Protein AF-A0A7X5N2K5-F1 (afdb_monomer)

Mean predicted aligned error: 11.87 Å

Sequence (121 aa):
MADFGEPATHAWSFGPLISWTLPSGGARARVRATEAGADAALAQFDNTVLQALREVQTALSRYAQDLDRLHLLEQAQQQADLASAQNRRLYQGGRTPYLSSLDAERTLASADMTLANAQAQ

pLDDT: mean 86.59, std 16.61, range [41.53, 98.44]

Organism: Xanthomonas perforans (NCBI:txid442694)

Solvent-accessible surface area (backbone atoms only — not comparable to full-atom values): 6870 Å² total; per-residue (Å²): 138,78,92,83,82,81,79,84,74,74,69,56,74,64,73,99,86,48,77,55,75,66,88,56,84,55,61,64,53,50,51,52,51,52,50,54,50,50,54,51,52,50,53,51,50,52,49,53,54,53,47,52,53,49,52,51,52,52,52,52,54,49,51,53,51,52,52,55,49,47,53,53,36,52,53,51,29,53,52,28,46,54,48,22,57,48,32,44,51,33,31,77,69,69,74,43,60,66,66,60,27,53,51,29,45,51,51,24,54,51,31,50,53,53,37,52,59,59,74,73,107

Structure (mmCIF, N/CA/C/O backbone):
data_AF-A0A7X5N2K5-F1
#
_entry.id   AF-A0A7X5N2K5-F1
#
loop_
_atom_site.group_PDB
_atom_site.id
_atom_site.type_symbol
_atom_site.label_atom_id
_atom_site.label_alt_id
_atom_site.label_comp_id
_atom_site.label_asym_id
_atom_site.label_entity_id
_atom_site.label_seq_id
_atom_site.pdbx_PDB_ins_code
_atom_site.Cartn_x
_atom_site.Cartn_y
_atom_site.Cartn_z
_atom_site.occupancy
_atom_site.B_iso_or_equiv
_atom_site.auth_seq_id
_atom_site.auth_comp_id
_atom_site.auth_asym_id
_atom_site.auth_atom_id
_atom_site.pdbx_PDB_model_num
ATOM 1 N N . MET A 1 1 ? 57.540 9.119 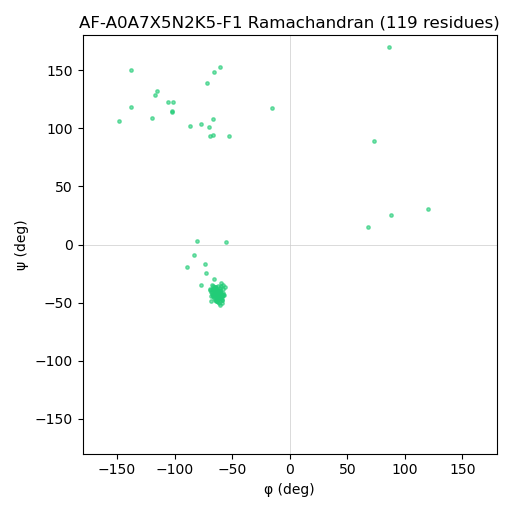-35.321 1.00 42.19 1 MET A N 1
ATOM 2 C CA . MET A 1 1 ? 56.474 8.095 -35.349 1.00 42.19 1 MET A CA 1
ATOM 3 C C . MET A 1 1 ? 55.415 8.628 -36.301 1.00 42.19 1 MET A C 1
ATOM 5 O O . MET A 1 1 ? 54.727 9.564 -35.938 1.00 42.19 1 MET A O 1
ATOM 9 N N . ALA A 1 2 ? 55.616 8.431 -37.602 1.00 41.53 2 ALA A N 1
ATOM 10 C CA . ALA A 1 2 ? 55.145 7.273 -38.369 1.00 41.53 2 ALA A CA 1
ATOM 11 C C . ALA A 1 2 ? 53.627 7.354 -38.591 1.00 41.53 2 ALA A C 1
ATOM 13 O O . ALA A 1 2 ? 52.840 6.918 -37.759 1.00 41.53 2 ALA A O 1
ATOM 14 N N . ASP A 1 3 ? 53.307 8.019 -39.702 1.00 51.50 3 ASP A N 1
ATOM 15 C CA . ASP A 1 3 ? 52.169 7.801 -40.592 1.00 51.50 3 ASP A CA 1
ATOM 16 C C . ASP A 1 3 ? 51.462 6.454 -40.383 1.00 51.50 3 ASP A C 1
ATOM 18 O O . ASP A 1 3 ? 52.068 5.401 -40.573 1.00 51.50 3 ASP A O 1
ATOM 22 N N . PHE A 1 4 ? 50.186 6.500 -39.998 1.00 48.44 4 PHE A N 1
ATOM 23 C CA . PHE A 1 4 ? 49.277 5.366 -40.099 1.00 48.44 4 PHE A CA 1
ATOM 24 C C . PHE A 1 4 ? 47.854 5.862 -40.350 1.00 48.44 4 PHE A C 1
ATOM 26 O O . PHE A 1 4 ? 47.156 6.292 -39.433 1.00 48.44 4 PHE A O 1
ATOM 33 N N . GLY A 1 5 ? 47.401 5.684 -41.591 1.00 52.19 5 GLY A N 1
ATOM 34 C CA . GLY A 1 5 ? 46.024 5.256 -41.813 1.00 52.19 5 GLY A CA 1
ATOM 35 C C . GLY A 1 5 ? 45.118 6.175 -42.616 1.00 52.19 5 GLY A C 1
ATOM 36 O O . GLY A 1 5 ? 43.912 6.114 -42.397 1.00 52.19 5 GLY A O 1
ATOM 37 N N . GLU A 1 6 ? 45.624 6.960 -43.568 1.00 55.25 6 GLU A N 1
ATOM 38 C CA . GLU A 1 6 ? 44.761 7.476 -44.638 1.00 55.25 6 GLU A CA 1
ATOM 39 C C . GLU A 1 6 ? 44.686 6.452 -45.783 1.00 55.25 6 GLU A C 1
ATOM 41 O O . GLU A 1 6 ? 45.618 6.338 -46.583 1.00 55.25 6 GLU A O 1
ATOM 46 N N . PRO A 1 7 ? 43.601 5.662 -45.908 1.00 50.91 7 PRO A N 1
ATOM 47 C CA . PRO A 1 7 ? 43.379 4.900 -47.122 1.00 50.91 7 PRO A CA 1
ATOM 48 C C . PRO A 1 7 ? 43.113 5.889 -48.260 1.00 50.91 7 PRO A C 1
ATOM 50 O O . PRO A 1 7 ? 42.048 6.508 -48.323 1.00 50.91 7 PRO A O 1
ATOM 53 N N . ALA A 1 8 ? 44.092 6.024 -49.159 1.00 51.28 8 ALA A N 1
ATOM 54 C CA . ALA A 1 8 ? 44.017 6.817 -50.380 1.00 51.28 8 ALA A CA 1
ATOM 55 C C . ALA A 1 8 ? 42.774 6.428 -51.201 1.00 51.28 8 ALA A C 1
ATOM 57 O O . ALA A 1 8 ? 42.766 5.477 -51.990 1.00 51.28 8 ALA A O 1
ATOM 58 N N . THR A 1 9 ? 41.685 7.164 -50.985 1.00 59.25 9 THR A N 1
ATOM 59 C CA . THR A 1 9 ? 40.425 6.994 -51.701 1.00 59.25 9 THR A CA 1
ATOM 60 C C . THR A 1 9 ? 40.603 7.635 -53.070 1.00 59.25 9 THR A C 1
ATOM 62 O O . THR A 1 9 ? 40.635 8.855 -53.193 1.00 59.25 9 THR A O 1
ATOM 65 N N . HIS A 1 10 ? 40.791 6.806 -54.098 1.00 56.84 10 HIS A N 1
ATOM 66 C CA . HIS A 1 10 ? 41.021 7.252 -55.471 1.00 56.84 10 HIS A CA 1
ATOM 67 C C . HIS A 1 10 ? 39.741 7.889 -56.038 1.00 56.84 10 HIS A C 1
ATOM 69 O O . HIS A 1 10 ? 38.867 7.194 -56.559 1.00 56.84 10 HIS A O 1
ATOM 75 N N . ALA A 1 11 ? 39.625 9.211 -55.920 1.00 60.75 11 ALA A N 1
ATOM 76 C CA . ALA A 1 11 ? 38.580 10.011 -56.548 1.00 60.75 11 ALA A CA 1
ATOM 77 C C . ALA A 1 11 ? 39.158 10.705 -57.787 1.00 60.75 11 ALA A C 1
ATOM 79 O O . ALA A 1 11 ? 40.150 11.424 -57.698 1.00 60.75 11 ALA A O 1
ATOM 80 N N . TRP A 1 12 ? 38.550 10.467 -58.946 1.00 54.03 12 TRP A N 1
ATOM 81 C CA . TRP A 1 12 ? 38.941 11.054 -60.223 1.00 54.03 12 TRP A CA 1
ATOM 82 C C . TRP A 1 12 ? 37.776 11.909 -60.727 1.00 54.03 12 TRP A C 1
ATOM 84 O O . TRP A 1 12 ? 36.621 11.477 -60.729 1.00 54.03 12 TRP A O 1
ATOM 94 N N . SER A 1 13 ? 38.074 13.160 -61.079 1.00 56.94 13 SER A N 1
ATOM 95 C CA . SER A 1 13 ? 37.113 14.148 -61.571 1.00 56.94 13 SER A CA 1
ATOM 96 C C . SER A 1 13 ? 37.451 14.518 -63.015 1.00 56.94 13 SER A C 1
ATOM 98 O O . SER A 1 13 ? 38.603 14.794 -63.343 1.00 56.94 13 SER A O 1
ATOM 100 N N . PHE A 1 14 ? 36.448 14.523 -63.894 1.00 57.25 14 PHE A N 1
ATOM 101 C CA . PHE A 1 14 ? 36.591 15.003 -65.268 1.00 57.25 14 PHE A CA 1
ATOM 102 C C . PHE A 1 14 ? 35.362 15.834 -65.649 1.00 57.25 14 PHE A C 1
ATOM 104 O O . PHE A 1 14 ? 34.241 15.330 -65.671 1.00 57.25 14 PHE A O 1
ATOM 111 N N . GLY A 1 15 ? 35.589 17.113 -65.962 1.00 57.38 15 GLY A N 1
ATOM 112 C CA . GLY A 1 15 ? 34.563 18.038 -66.447 1.00 57.38 15 GLY A CA 1
ATOM 113 C C . GLY A 1 15 ? 33.754 18.746 -65.350 1.00 57.38 15 GLY A C 1
ATOM 114 O O . GLY A 1 15 ? 33.880 18.427 -64.164 1.00 57.38 15 GLY A O 1
ATOM 115 N N . PRO A 1 16 ? 32.939 19.749 -65.726 1.00 58.25 16 PRO A N 1
ATOM 116 C CA . PRO A 1 16 ? 32.160 20.515 -64.771 1.00 58.25 16 PRO A CA 1
ATOM 117 C C . PRO A 1 16 ? 31.051 19.610 -64.222 1.00 58.25 16 PRO A C 1
ATOM 119 O O . PRO A 1 16 ? 30.028 19.411 -64.867 1.00 58.25 16 PRO A O 1
ATOM 122 N N . LEU A 1 17 ? 31.270 19.081 -63.013 1.00 57.41 17 LEU A N 1
ATOM 123 C CA . LEU A 1 17 ? 30.275 18.430 -62.148 1.00 57.41 17 LEU A CA 1
ATOM 124 C C . LEU A 1 17 ? 30.011 16.912 -62.297 1.00 57.41 17 LEU A C 1
ATOM 126 O O . LEU A 1 17 ? 28.943 16.459 -61.892 1.00 57.41 17 LEU A O 1
ATOM 130 N N . ILE A 1 18 ? 30.950 16.092 -62.787 1.00 56.56 18 ILE A N 1
ATOM 131 C CA . ILE A 1 18 ? 30.819 14.619 -62.699 1.00 56.56 18 ILE A CA 1
ATOM 132 C C . ILE A 1 18 ? 31.986 14.040 -61.890 1.00 56.56 18 ILE A C 1
ATOM 134 O O . ILE A 1 18 ? 33.133 14.033 -62.340 1.00 56.56 18 ILE A O 1
ATOM 138 N N . SER A 1 19 ? 31.693 13.563 -60.676 1.00 64.00 19 SER A N 1
ATOM 139 C CA . SER A 1 19 ? 32.634 12.825 -59.827 1.00 64.00 19 SER A CA 1
ATOM 140 C C . SER A 1 19 ? 32.272 11.339 -59.815 1.00 64.00 19 SER A C 1
ATOM 142 O O . SER A 1 19 ? 31.155 10.958 -59.468 1.00 64.00 19 SER A O 1
ATOM 144 N N . TRP A 1 20 ? 33.218 10.483 -60.207 1.00 56.31 20 TRP A N 1
ATOM 145 C CA . TRP A 1 20 ? 33.054 9.032 -60.152 1.00 56.31 20 TRP A CA 1
ATOM 146 C C . TRP A 1 20 ? 33.819 8.501 -58.941 1.00 56.31 20 TRP A C 1
ATOM 148 O O . TRP A 1 20 ? 35.044 8.608 -58.872 1.00 56.31 20 TRP A O 1
ATOM 158 N N . THR A 1 21 ? 33.109 7.939 -57.962 1.00 63.03 21 THR A N 1
ATOM 159 C CA . THR A 1 21 ? 33.735 7.298 -56.800 1.00 63.03 21 THR A CA 1
ATOM 160 C C . THR A 1 21 ? 33.692 5.785 -56.991 1.00 63.03 21 THR A C 1
ATOM 162 O O . THR A 1 21 ? 32.632 5.167 -57.069 1.00 63.03 21 THR A O 1
ATOM 165 N N . LEU A 1 22 ? 34.863 5.163 -57.134 1.00 60.31 22 LEU A N 1
ATOM 166 C CA . LEU A 1 22 ? 34.969 3.703 -57.113 1.00 60.31 22 LEU A CA 1
ATOM 167 C C . LEU A 1 22 ? 34.741 3.232 -55.667 1.00 60.31 22 LEU A C 1
ATOM 169 O O . LEU A 1 22 ? 35.253 3.888 -54.755 1.00 60.31 22 LEU A O 1
ATOM 173 N N . PRO A 1 23 ? 34.007 2.129 -55.413 1.00 58.56 23 PRO A N 1
ATOM 174 C CA . PRO A 1 23 ? 33.763 1.673 -54.052 1.00 58.56 23 PRO A CA 1
ATOM 175 C C . PRO A 1 23 ? 35.081 1.215 -53.410 1.00 58.56 23 PRO A C 1
ATOM 177 O O . PRO A 1 23 ? 35.498 0.068 -53.555 1.00 58.56 23 PRO A O 1
ATOM 180 N N . SER A 1 24 ? 35.751 2.106 -52.678 1.00 63.50 24 SER A N 1
ATOM 181 C CA . SER A 1 24 ? 36.716 1.703 -51.660 1.00 63.50 24 SER A CA 1
ATOM 182 C C . SER A 1 24 ? 35.939 0.971 -50.556 1.00 63.50 24 SER A C 1
ATOM 184 O O . SER A 1 24 ? 34.754 1.240 -50.342 1.00 63.50 24 SER A O 1
ATOM 186 N N . GLY A 1 25 ? 36.549 -0.005 -49.874 1.00 62.38 25 GLY A N 1
ATOM 187 C CA . GLY A 1 25 ? 35.869 -0.993 -49.009 1.00 62.38 25 GLY A CA 1
ATOM 188 C C . GLY A 1 25 ? 34.975 -0.468 -47.862 1.00 62.38 25 GLY A C 1
ATOM 189 O O . GLY A 1 25 ? 34.397 -1.267 -47.125 1.00 62.38 25 GLY A O 1
ATOM 190 N N . GLY A 1 26 ? 34.811 0.849 -47.713 1.00 69.06 26 GLY A N 1
ATOM 191 C CA . GLY A 1 26 ? 33.952 1.516 -46.737 1.00 69.06 26 GLY A CA 1
ATOM 192 C C . GLY A 1 26 ? 32.444 1.454 -47.016 1.00 69.06 26 GLY A C 1
ATOM 193 O O . GLY A 1 26 ? 31.672 1.655 -46.083 1.00 69.06 26 GLY A O 1
ATOM 194 N N . ALA A 1 27 ? 31.984 1.130 -48.233 1.00 75.38 27 ALA A N 1
ATOM 195 C CA . ALA A 1 27 ? 30.541 1.019 -48.512 1.00 75.38 27 ALA A CA 1
ATOM 196 C C . ALA A 1 27 ? 29.871 -0.078 -47.660 1.00 75.38 27 ALA A C 1
ATOM 198 O O . ALA A 1 27 ? 28.847 0.161 -47.024 1.00 75.38 27 ALA A O 1
ATOM 199 N N . ARG A 1 28 ? 30.509 -1.253 -47.546 1.00 79.25 28 ARG A N 1
ATOM 200 C CA . ARG A 1 28 ? 30.045 -2.340 -46.664 1.00 79.25 28 ARG A CA 1
ATOM 201 C C . ARG A 1 28 ? 30.134 -1.968 -45.186 1.00 79.25 28 ARG A C 1
ATOM 203 O O . ARG A 1 28 ? 29.294 -2.388 -44.403 1.00 79.25 28 ARG A O 1
ATOM 210 N N . ALA A 1 29 ? 31.155 -1.206 -44.791 1.00 80.81 29 ALA A N 1
ATOM 211 C CA . ALA A 1 29 ? 31.282 -0.723 -43.418 1.00 80.81 29 ALA A CA 1
ATOM 212 C C . ALA A 1 29 ? 30.162 0.270 -43.064 1.00 80.81 29 ALA A C 1
ATOM 214 O O . ALA A 1 29 ? 29.623 0.208 -41.966 1.00 80.81 29 ALA A O 1
ATOM 215 N N . ARG A 1 30 ? 29.767 1.129 -44.011 1.00 79.94 30 ARG A N 1
ATOM 216 C CA . ARG A 1 30 ? 28.651 2.068 -43.854 1.00 79.94 30 ARG A CA 1
ATOM 217 C C . ARG A 1 30 ? 27.309 1.350 -43.745 1.00 79.94 30 ARG A C 1
ATOM 219 O O . ARG A 1 30 ? 26.551 1.682 -42.848 1.00 79.94 30 ARG A O 1
ATOM 226 N N . VAL A 1 31 ? 27.064 0.342 -44.588 1.00 86.12 31 VAL A N 1
ATOM 227 C CA . VAL A 1 31 ? 25.861 -0.506 -44.495 1.00 86.12 31 VAL A CA 1
ATOM 228 C C . VAL A 1 31 ? 25.803 -1.222 -43.142 1.00 86.12 31 VAL A C 1
ATOM 230 O O . VAL A 1 31 ? 24.798 -1.119 -42.448 1.00 86.12 31 VAL A O 1
ATOM 233 N N . ARG A 1 32 ? 26.910 -1.831 -42.693 1.00 86.25 32 ARG A N 1
ATOM 234 C CA . ARG A 1 32 ? 26.977 -2.456 -41.359 1.00 86.25 32 ARG A CA 1
ATOM 235 C C . ARG A 1 32 ? 26.730 -1.465 -40.223 1.00 86.25 32 ARG A C 1
ATOM 237 O O . ARG A 1 32 ? 26.081 -1.811 -39.246 1.00 86.25 32 ARG A O 1
ATOM 244 N N . ALA A 1 33 ? 27.240 -0.238 -40.333 1.00 86.50 33 ALA A N 1
ATOM 245 C CA . ALA A 1 33 ? 26.984 0.801 -39.338 1.00 86.50 33 ALA A CA 1
ATOM 246 C C . ALA A 1 33 ? 25.505 1.222 -39.315 1.00 86.50 33 ALA A C 1
ATOM 248 O O . ALA A 1 33 ? 24.952 1.432 -38.239 1.00 86.50 33 ALA A O 1
ATOM 249 N N . THR A 1 34 ? 24.853 1.318 -40.479 1.00 89.88 34 THR A N 1
ATOM 250 C CA . THR A 1 34 ? 23.416 1.620 -40.553 1.00 89.88 34 THR A CA 1
ATOM 251 C C . THR A 1 34 ? 22.547 0.472 -40.046 1.00 89.88 34 THR A C 1
ATOM 253 O O . THR A 1 34 ? 21.578 0.736 -39.345 1.00 89.88 34 THR A O 1
ATOM 256 N N . GLU A 1 35 ? 22.909 -0.781 -40.339 1.00 91.88 35 GLU A N 1
ATOM 257 C CA . GLU A 1 35 ? 22.236 -1.976 -39.808 1.00 91.88 35 GLU A CA 1
ATOM 258 C C . GLU A 1 35 ? 22.340 -2.013 -38.281 1.00 91.88 35 GLU A C 1
ATOM 260 O O . GLU A 1 35 ? 21.323 -2.062 -37.600 1.00 91.88 35 GLU A O 1
ATOM 265 N N . ALA A 1 36 ? 23.548 -1.841 -37.734 1.00 92.38 36 ALA A N 1
ATOM 266 C CA . ALA A 1 36 ? 23.754 -1.781 -36.288 1.00 92.38 36 ALA A CA 1
ATOM 267 C C . ALA A 1 36 ? 22.980 -0.624 -35.624 1.00 92.38 36 ALA A C 1
ATOM 269 O O . ALA A 1 36 ? 22.484 -0.765 -34.508 1.00 92.38 36 ALA A O 1
ATOM 270 N N . GLY A 1 37 ? 22.858 0.523 -36.303 1.00 93.56 37 GLY A N 1
ATOM 271 C CA . GLY A 1 37 ? 22.035 1.639 -35.836 1.00 93.56 37 GLY A CA 1
ATOM 272 C C . GLY A 1 37 ? 20.538 1.312 -35.814 1.00 93.56 37 GLY A C 1
ATOM 273 O O . GLY A 1 37 ? 19.848 1.690 -34.868 1.00 93.56 37 GLY A O 1
ATOM 274 N N . ALA A 1 38 ? 20.041 0.588 -36.819 1.00 93.94 38 ALA A N 1
ATOM 275 C CA . ALA A 1 38 ? 18.656 0.127 -36.865 1.00 93.94 38 ALA A CA 1
ATOM 276 C C . ALA A 1 38 ? 18.364 -0.904 -35.762 1.00 93.94 38 ALA A C 1
ATOM 278 O O . ALA A 1 38 ? 17.361 -0.772 -35.060 1.00 93.94 38 ALA A O 1
ATOM 279 N N . ASP A 1 39 ? 19.270 -1.862 -35.548 1.00 95.25 39 ASP A N 1
ATOM 280 C CA . ASP A 1 39 ? 19.164 -2.854 -34.473 1.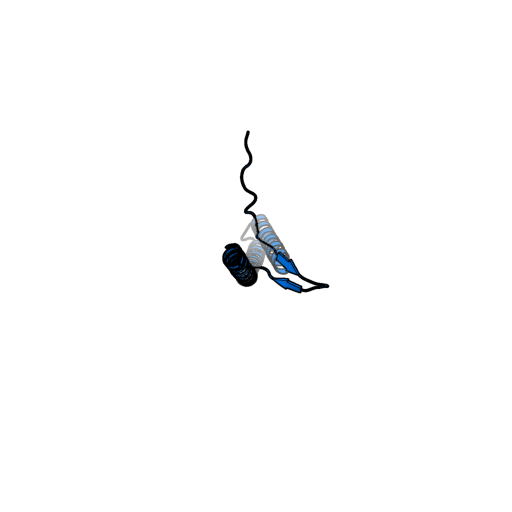00 95.25 39 ASP A CA 1
ATOM 281 C C . ASP A 1 39 ? 19.146 -2.184 -33.092 1.00 95.25 39 ASP A C 1
ATOM 283 O O . ASP A 1 39 ? 18.340 -2.536 -32.229 1.00 95.25 39 ASP A O 1
ATOM 287 N N . ALA A 1 40 ? 19.989 -1.167 -32.886 1.00 94.88 40 ALA A N 1
ATOM 288 C CA . ALA A 1 40 ? 20.003 -0.390 -31.650 1.00 94.88 40 ALA A CA 1
ATOM 289 C C . ALA A 1 40 ? 18.684 0.369 -31.424 1.00 94.88 40 ALA A C 1
ATOM 291 O O . ALA A 1 40 ? 18.171 0.388 -30.304 1.00 94.88 40 ALA A O 1
ATOM 292 N N . ALA A 1 41 ? 18.111 0.966 -32.475 1.00 95.50 41 ALA A N 1
ATOM 293 C CA . ALA A 1 41 ? 16.832 1.667 -32.389 1.00 95.50 41 ALA A CA 1
ATOM 294 C C . ALA A 1 41 ? 15.673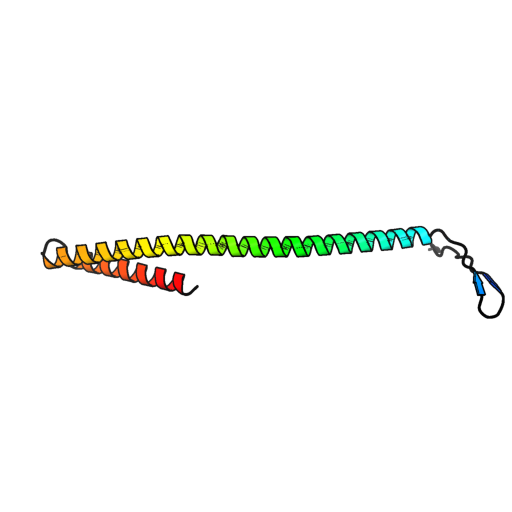 0.712 -32.057 1.00 95.50 41 ALA A C 1
ATOM 296 O O . ALA A 1 41 ? 14.825 1.043 -31.226 1.00 95.50 41 ALA A O 1
ATOM 297 N N . LEU A 1 42 ? 15.663 -0.486 -32.652 1.00 95.81 42 LEU A N 1
ATOM 298 C CA . LEU A 1 42 ? 14.686 -1.527 -32.330 1.00 95.81 42 LEU A CA 1
ATOM 299 C C . LEU A 1 42 ? 14.826 -1.988 -30.875 1.00 95.81 42 LEU A C 1
ATOM 301 O O . LEU A 1 42 ? 13.841 -2.013 -30.142 1.00 95.81 42 LEU A O 1
ATOM 305 N N . ALA A 1 43 ? 16.051 -2.259 -30.421 1.00 96.50 43 ALA A N 1
ATOM 306 C CA . ALA A 1 43 ? 16.304 -2.649 -29.037 1.00 96.50 43 ALA A CA 1
ATOM 307 C C . ALA A 1 43 ? 15.862 -1.567 -28.031 1.00 96.50 43 ALA A C 1
ATOM 309 O O . ALA A 1 43 ? 15.332 -1.885 -26.965 1.00 96.50 43 ALA A O 1
ATOM 310 N N . GLN A 1 44 ? 16.043 -0.284 -28.362 1.00 96.19 44 GLN A N 1
ATOM 311 C CA . GLN A 1 44 ? 15.582 0.829 -27.531 1.00 96.19 44 GLN A CA 1
ATOM 312 C C . GLN A 1 44 ? 14.051 0.923 -27.479 1.00 96.19 44 GLN A C 1
ATOM 314 O O . GLN A 1 44 ? 13.480 1.181 -26.413 1.00 96.19 44 GLN A O 1
ATOM 319 N N . PHE A 1 45 ? 13.385 0.710 -28.615 1.00 96.69 45 PHE A N 1
ATOM 320 C CA . PHE A 1 45 ? 11.929 0.644 -28.680 1.00 96.69 45 PHE A CA 1
ATOM 321 C C . PHE A 1 45 ? 11.396 -0.497 -27.805 1.00 96.69 45 PHE A C 1
ATOM 323 O O . PHE A 1 45 ? 10.581 -0.250 -26.914 1.00 96.69 45 PHE A O 1
ATOM 330 N N . ASP A 1 46 ? 11.923 -1.710 -27.984 1.00 97.00 46 ASP A N 1
ATOM 331 C CA . ASP A 1 46 ? 11.528 -2.885 -27.204 1.00 97.00 46 ASP A CA 1
ATOM 332 C C . ASP A 1 46 ? 11.742 -2.655 -25.707 1.00 97.00 46 ASP A C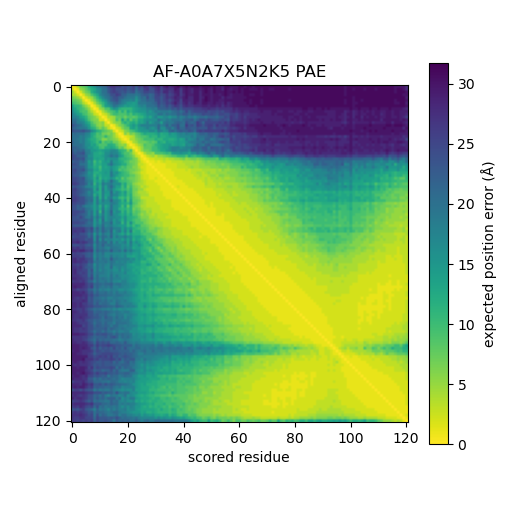 1
ATOM 334 O O . ASP A 1 46 ? 10.866 -2.945 -24.891 1.00 97.00 46 ASP A O 1
ATOM 338 N N . ASN A 1 47 ? 12.883 -2.072 -25.328 1.00 96.56 47 ASN A N 1
ATOM 339 C CA . ASN A 1 47 ? 13.169 -1.738 -23.938 1.00 96.56 47 ASN A CA 1
ATOM 340 C C . ASN A 1 47 ? 12.128 -0.775 -23.349 1.00 96.56 47 ASN A C 1
ATOM 342 O O . ASN A 1 47 ? 11.633 -1.018 -22.249 1.00 96.56 47 ASN A O 1
ATOM 346 N N . THR A 1 48 ? 11.760 0.266 -24.098 1.00 97.38 48 THR A N 1
ATOM 347 C CA . THR A 1 48 ? 10.782 1.274 -23.668 1.00 97.38 48 THR A CA 1
ATOM 348 C C . THR A 1 48 ? 9.396 0.654 -23.487 1.00 97.38 48 THR A C 1
ATOM 350 O O . THR A 1 48 ? 8.736 0.886 -22.474 1.00 97.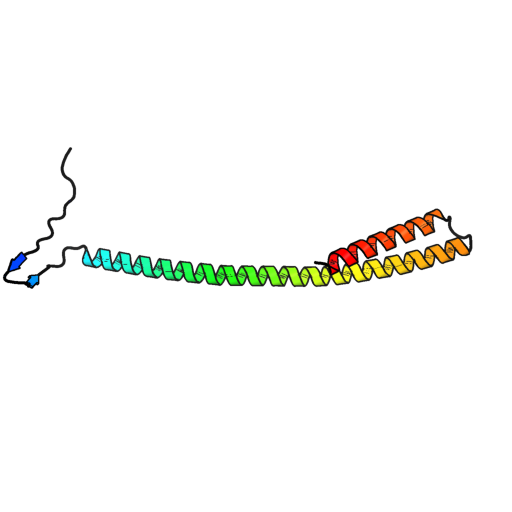38 48 THR A O 1
ATOM 353 N N . VAL A 1 49 ? 8.964 -0.186 -24.432 1.00 97.38 49 VAL A N 1
ATOM 354 C CA . VAL A 1 49 ? 7.675 -0.891 -24.353 1.00 97.38 49 VAL A CA 1
ATOM 355 C C . VAL A 1 49 ? 7.651 -1.851 -23.164 1.00 97.38 49 VAL A C 1
ATOM 357 O O . VAL A 1 49 ? 6.710 -1.834 -22.371 1.00 97.38 49 VAL A O 1
ATOM 360 N N . LEU A 1 50 ? 8.695 -2.666 -22.996 1.00 97.94 50 LEU A N 1
ATOM 361 C CA . LEU A 1 50 ? 8.790 -3.611 -21.882 1.00 97.94 50 LEU A CA 1
ATOM 362 C C . LEU A 1 50 ? 8.848 -2.903 -20.528 1.00 97.94 50 LEU A C 1
ATOM 364 O O . LEU A 1 50 ? 8.269 -3.391 -19.555 1.00 97.94 50 LEU A O 1
ATOM 368 N N . GLN A 1 51 ? 9.527 -1.758 -20.451 1.00 97.25 51 GLN A N 1
ATOM 369 C CA . GLN A 1 51 ? 9.551 -0.939 -19.248 1.00 97.25 51 GLN A CA 1
ATOM 370 C C . GLN A 1 51 ? 8.156 -0.400 -18.925 1.00 97.25 51 GLN A C 1
ATOM 372 O O . GLN A 1 51 ? 7.696 -0.590 -17.801 1.00 97.25 51 GLN A O 1
ATOM 377 N N . ALA A 1 52 ? 7.455 0.174 -19.905 1.00 96.31 52 ALA A N 1
ATOM 378 C CA . ALA A 1 52 ? 6.098 0.676 -19.710 1.00 96.31 52 ALA A CA 1
ATOM 379 C C . ALA A 1 52 ? 5.142 -0.434 -19.232 1.00 96.31 52 ALA A C 1
ATOM 381 O O . ALA A 1 52 ? 4.388 -0.245 -18.278 1.00 96.31 52 ALA A O 1
ATOM 382 N N . LEU A 1 53 ? 5.216 -1.631 -19.825 1.00 97.31 53 LEU A N 1
ATOM 383 C CA . LEU A 1 53 ? 4.414 -2.780 -19.389 1.00 97.31 53 LEU A CA 1
ATOM 384 C C . LEU A 1 53 ? 4.746 -3.216 -17.956 1.00 97.31 53 LEU A C 1
ATOM 386 O O . LEU A 1 53 ? 3.840 -3.519 -17.178 1.00 97.31 53 LEU A O 1
ATOM 390 N N . ARG A 1 54 ? 6.032 -3.228 -17.586 1.00 96.81 54 ARG A N 1
ATOM 391 C CA . ARG A 1 54 ? 6.467 -3.551 -16.222 1.00 96.81 54 ARG A CA 1
ATOM 392 C C . ARG A 1 54 ? 5.963 -2.525 -15.212 1.00 96.81 54 ARG A C 1
ATOM 394 O O . ARG A 1 54 ? 5.534 -2.911 -14.126 1.00 96.81 54 ARG A O 1
ATOM 401 N N . GLU A 1 55 ? 6.011 -1.242 -15.548 1.00 96.88 55 GLU A N 1
ATOM 402 C CA . GLU A 1 55 ? 5.509 -0.162 -14.696 1.00 96.88 55 GLU A CA 1
ATOM 403 C C . GLU A 1 55 ? 4.000 -0.296 -14.472 1.00 96.88 55 GLU A C 1
ATOM 405 O O . GLU A 1 55 ? 3.557 -0.277 -13.324 1.00 96.88 55 GLU A O 1
ATOM 410 N N . VAL A 1 56 ? 3.223 -0.554 -15.532 1.00 97.19 56 VAL A N 1
ATOM 411 C CA . VAL A 1 56 ? 1.774 -0.799 -15.427 1.00 97.19 56 VAL A CA 1
ATOM 412 C C . VAL A 1 56 ? 1.478 -2.039 -14.587 1.00 97.19 56 VAL A C 1
ATOM 414 O O . VAL A 1 56 ? 0.648 -1.982 -13.683 1.00 97.19 56 VAL A O 1
ATOM 417 N N . GLN A 1 57 ? 2.172 -3.154 -14.826 1.00 96.38 57 GLN A N 1
ATOM 418 C CA . GLN A 1 57 ? 1.993 -4.370 -14.030 1.00 96.38 57 GLN A CA 1
ATOM 419 C C . GLN A 1 57 ? 2.324 -4.129 -12.552 1.00 96.38 57 GL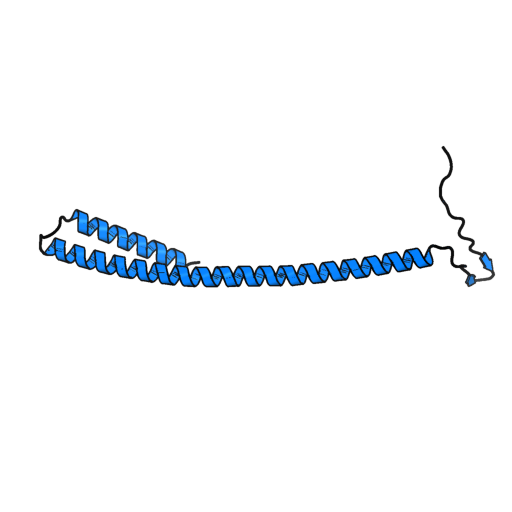N A C 1
ATOM 421 O O . GLN A 1 57 ? 1.600 -4.591 -11.672 1.00 96.38 57 GLN A O 1
ATOM 426 N N . THR A 1 58 ? 3.389 -3.375 -12.273 1.00 97.56 58 THR A N 1
ATOM 427 C CA . THR A 1 58 ? 3.779 -3.013 -10.906 1.00 97.56 58 THR A CA 1
ATOM 428 C C . THR A 1 58 ? 2.711 -2.142 -10.248 1.00 97.56 58 THR A C 1
ATOM 430 O O . THR A 1 58 ? 2.348 -2.394 -9.102 1.00 97.56 58 THR A O 1
ATOM 433 N N . ALA A 1 59 ? 2.177 -1.149 -10.963 1.00 96.31 59 ALA A N 1
ATOM 434 C CA . ALA A 1 59 ? 1.115 -0.281 -10.464 1.00 96.31 59 ALA A CA 1
ATOM 435 C C . ALA A 1 59 ? -0.172 -1.066 -10.168 1.00 96.31 59 ALA A C 1
ATOM 437 O O . ALA A 1 59 ? -0.724 -0.939 -9.079 1.00 96.31 59 ALA A O 1
ATOM 438 N N . LEU A 1 60 ? -0.605 -1.939 -11.084 1.00 97.06 60 LEU A N 1
ATOM 439 C CA . LEU A 1 60 ? -1.788 -2.782 -10.889 1.00 97.06 60 LEU A CA 1
ATOM 440 C C . LEU A 1 60 ? -1.605 -3.786 -9.746 1.00 97.06 60 LEU A C 1
ATOM 442 O O . LEU A 1 60 ? -2.527 -3.995 -8.963 1.00 97.06 60 LEU A O 1
ATOM 446 N N . SER A 1 61 ? -0.417 -4.385 -9.616 1.00 97.31 61 SER A N 1
ATOM 447 C CA . SER A 1 61 ? -0.128 -5.305 -8.513 1.00 97.31 61 SER A CA 1
ATOM 448 C C . SER A 1 61 ? -0.146 -4.600 -7.159 1.00 97.31 61 SER A C 1
ATOM 450 O O . SER A 1 61 ? -0.619 -5.192 -6.193 1.00 97.31 61 SER A O 1
ATOM 452 N N . ARG A 1 62 ? 0.371 -3.368 -7.071 1.00 96.56 62 ARG A N 1
ATOM 453 C CA . ARG A 1 62 ? 0.292 -2.561 -5.844 1.00 96.56 62 ARG A CA 1
ATOM 454 C C . ARG A 1 62 ? -1.155 -2.213 -5.522 1.00 96.56 62 ARG A C 1
ATOM 456 O O . ARG A 1 62 ? -1.602 -2.495 -4.423 1.00 96.56 62 ARG A O 1
ATOM 463 N N . TYR A 1 63 ? -1.905 -1.741 -6.513 1.00 95.94 63 TYR A N 1
ATOM 464 C CA . TYR A 1 63 ? -3.314 -1.399 -6.341 1.00 95.94 63 TYR A CA 1
ATOM 465 C C . TYR A 1 63 ? -4.157 -2.580 -5.834 1.00 95.94 63 TYR A C 1
ATOM 467 O O . TYR A 1 63 ? -4.952 -2.423 -4.913 1.00 95.94 63 TYR A O 1
ATOM 475 N N . ALA A 1 64 ? -3.953 -3.782 -6.381 1.00 96.62 64 ALA A N 1
ATOM 476 C CA . ALA A 1 64 ? -4.632 -4.981 -5.891 1.00 96.62 64 ALA A CA 1
ATOM 477 C C . ALA A 1 64 ? -4.285 -5.290 -4.421 1.00 96.62 64 ALA A C 1
ATOM 479 O O . ALA A 1 64 ? -5.175 -5.579 -3.626 1.00 96.62 64 ALA A O 1
ATOM 480 N N . GLN A 1 65 ? -3.007 -5.172 -4.043 1.00 96.56 65 GLN A N 1
ATOM 481 C CA . GLN A 1 65 ? -2.565 -5.360 -2.655 1.00 96.56 65 GLN A CA 1
ATOM 482 C C . GLN A 1 65 ? -3.140 -4.296 -1.712 1.00 96.56 65 GLN A C 1
ATOM 484 O O . GLN A 1 65 ? -3.471 -4.614 -0.570 1.00 96.56 65 GLN A O 1
ATOM 489 N N . ASP A 1 66 ? -3.278 -3.054 -2.175 1.00 95.88 66 ASP A N 1
ATOM 490 C CA . ASP A 1 66 ? -3.858 -1.962 -1.395 1.00 95.88 66 ASP A CA 1
ATOM 491 C C . ASP A 1 66 ? -5.355 -2.192 -1.141 1.00 95.88 66 ASP A C 1
ATOM 493 O O . ASP A 1 66 ? -5.819 -1.981 -0.021 1.00 95.88 66 ASP A O 1
ATOM 497 N N . LEU A 1 67 ? -6.096 -2.720 -2.124 1.00 96.69 67 LEU A N 1
ATOM 498 C CA . LEU A 1 67 ? -7.496 -3.124 -1.942 1.00 96.69 67 LEU A CA 1
ATOM 499 C C . LEU A 1 67 ? -7.647 -4.272 -0.934 1.00 96.69 67 LEU A C 1
ATOM 501 O O . LEU A 1 67 ? -8.494 -4.196 -0.042 1.00 96.69 67 LEU A O 1
ATOM 505 N N . ASP A 1 68 ? -6.811 -5.309 -1.031 1.00 97.44 68 ASP A N 1
ATOM 506 C CA . ASP A 1 68 ? -6.816 -6.418 -0.067 1.00 97.44 68 ASP A CA 1
ATOM 507 C C . ASP A 1 68 ? -6.483 -5.916 1.346 1.00 97.44 68 ASP A C 1
ATOM 509 O O . ASP A 1 68 ? -7.131 -6.281 2.332 1.00 97.44 68 ASP A O 1
ATOM 513 N N . ARG A 1 69 ? -5.491 -5.026 1.456 1.00 96.81 69 ARG A N 1
ATOM 514 C CA . ARG A 1 69 ? -5.114 -4.388 2.718 1.00 96.81 69 ARG A CA 1
ATOM 515 C C . ARG A 1 69 ? -6.258 -3.557 3.289 1.00 96.81 69 ARG A C 1
ATOM 517 O O . ARG A 1 69 ? -6.500 -3.638 4.492 1.00 96.81 69 ARG A O 1
ATOM 524 N N . LEU A 1 70 ? -6.947 -2.776 2.461 1.00 97.62 70 LEU A N 1
ATOM 525 C CA . LEU A 1 70 ? -8.092 -1.974 2.877 1.00 97.62 70 LEU A CA 1
ATOM 526 C C . LEU A 1 70 ? -9.186 -2.868 3.469 1.00 97.62 70 LEU A C 1
ATOM 528 O O . LEU A 1 70 ? -9.643 -2.613 4.580 1.00 97.62 70 LEU A O 1
ATOM 532 N N . HIS A 1 71 ? -9.521 -3.964 2.789 1.00 97.94 71 HIS A N 1
ATOM 533 C CA . HIS A 1 71 ? -10.520 -4.918 3.264 1.00 97.94 71 HIS A CA 1
ATOM 534 C C . HIS A 1 71 ? -10.151 -5.517 4.631 1.00 97.94 71 HIS A C 1
ATOM 536 O O . HIS A 1 71 ? -10.989 -5.611 5.529 1.00 97.94 71 HIS A O 1
ATOM 542 N N . LEU A 1 72 ? -8.884 -5.896 4.830 1.00 97.94 72 LEU A N 1
ATOM 543 C CA . LEU A 1 72 ? -8.410 -6.406 6.121 1.00 97.94 72 LEU A CA 1
ATOM 544 C C . LEU A 1 72 ? -8.465 -5.342 7.228 1.00 97.94 72 LEU A C 1
ATOM 546 O O . LEU A 1 72 ? -8.780 -5.665 8.374 1.00 97.94 72 LEU A O 1
ATOM 550 N N . LEU A 1 73 ? -8.175 -4.079 6.904 1.00 98.06 73 LEU A N 1
ATOM 551 C CA . LEU A 1 73 ? -8.271 -2.971 7.856 1.00 98.06 73 LEU A CA 1
ATOM 552 C C . LEU A 1 73 ? -9.723 -2.661 8.234 1.00 98.06 73 LEU A C 1
ATOM 554 O O . LEU A 1 73 ? -9.992 -2.416 9.408 1.00 98.06 73 LEU A O 1
ATOM 558 N N . GLU A 1 74 ? -10.657 -2.733 7.285 1.00 98.31 74 GLU A N 1
ATOM 559 C CA . GLU A 1 74 ? -12.094 -2.617 7.558 1.00 98.31 74 GLU A CA 1
ATOM 560 C C . GLU A 1 74 ? -12.567 -3.724 8.504 1.00 98.31 74 GLU A C 1
ATOM 562 O O . GLU A 1 74 ? -13.232 -3.448 9.503 1.00 98.31 74 GLU A O 1
ATOM 567 N N . GLN A 1 75 ? -12.164 -4.973 8.256 1.00 98.25 75 GLN A N 1
ATOM 568 C CA . GLN A 1 75 ? -12.473 -6.084 9.159 1.00 98.25 75 GLN A CA 1
ATOM 569 C C . GLN A 1 75 ? -11.875 -5.872 10.557 1.00 98.25 75 GLN A C 1
ATOM 571 O O . GLN A 1 75 ? -12.555 -6.089 11.560 1.00 98.25 75 GLN A O 1
ATOM 576 N N . ALA A 1 76 ? -10.616 -5.433 10.648 1.00 97.69 76 ALA A N 1
ATOM 577 C CA . ALA A 1 76 ? -9.961 -5.164 11.926 1.00 97.69 76 ALA A CA 1
ATOM 578 C C . ALA A 1 76 ? -10.665 -4.045 12.712 1.00 97.69 76 ALA A C 1
ATOM 580 O O . ALA A 1 76 ? -10.850 -4.170 13.925 1.00 97.69 76 ALA A O 1
ATOM 581 N N . GLN A 1 77 ? -11.101 -2.989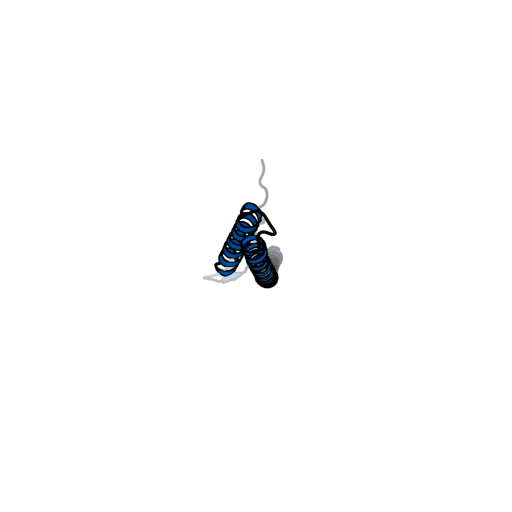 12.023 1.00 98.31 77 GLN A N 1
ATOM 582 C CA . GLN A 1 77 ? -11.872 -1.893 12.605 1.00 98.31 77 GLN A CA 1
ATOM 583 C C . GLN A 1 77 ? -13.217 -2.387 13.153 1.00 98.31 77 GLN A C 1
ATOM 585 O O . GLN A 1 77 ? -13.532 -2.123 14.313 1.00 98.31 77 GLN A O 1
ATOM 590 N N . GLN A 1 78 ? -13.950 -3.201 12.388 1.00 98.44 78 GLN A N 1
ATOM 591 C CA . GLN A 1 78 ? -15.216 -3.790 12.835 1.00 98.44 78 GLN A CA 1
ATOM 592 C C . GLN A 1 78 ? -15.035 -4.665 14.083 1.00 98.44 78 GLN A C 1
ATOM 594 O O . GLN A 1 78 ? -15.838 -4.607 15.015 1.00 98.44 78 GLN A O 1
ATOM 599 N N . GLN A 1 79 ? -13.966 -5.467 14.142 1.00 98.12 79 GLN A N 1
ATOM 600 C CA . GLN A 1 79 ? -13.668 -6.276 15.328 1.00 98.12 79 GLN A CA 1
ATOM 601 C C . GLN A 1 79 ? -13.314 -5.410 16.544 1.00 98.12 79 GLN A C 1
ATOM 603 O O . GLN A 1 79 ? -13.747 -5.712 17.659 1.00 98.12 79 GLN A O 1
ATOM 608 N N . ALA A 1 80 ? -12.564 -4.324 16.344 1.00 97.88 80 ALA A N 1
ATOM 609 C CA . ALA A 1 80 ? -12.242 -3.383 17.410 1.00 97.88 80 ALA A CA 1
ATOM 610 C C . ALA A 1 80 ? -13.496 -2.667 17.943 1.00 97.88 80 ALA A C 1
ATOM 612 O O . ALA A 1 80 ? -13.635 -2.511 19.158 1.00 97.88 80 ALA A O 1
ATOM 613 N N . ASP A 1 81 ? -14.442 -2.313 17.068 1.00 98.38 81 ASP A N 1
ATOM 614 C CA . ASP A 1 81 ? -15.722 -1.708 17.456 1.00 98.38 81 ASP A CA 1
ATOM 615 C C . ASP A 1 81 ? -16.554 -2.675 18.307 1.00 98.38 81 ASP A C 1
ATOM 617 O O . ASP A 1 81 ? -16.968 -2.354 19.428 1.00 98.38 81 ASP A O 1
ATOM 621 N N . LEU A 1 82 ? -16.687 -3.925 17.850 1.00 98.19 82 LEU A N 1
ATOM 622 C CA . LEU A 1 82 ? -17.362 -4.979 18.606 1.00 98.19 82 LEU A CA 1
ATOM 623 C C . LEU A 1 82 ? -16.714 -5.215 19.977 1.00 98.19 82 LEU A C 1
ATOM 625 O O . LEU A 1 82 ? -17.429 -5.413 20.967 1.00 98.19 82 LEU A O 1
ATOM 629 N N . ALA A 1 83 ? -15.383 -5.213 20.057 1.00 96.94 83 ALA A N 1
ATOM 630 C CA . ALA A 1 83 ? -14.648 -5.392 21.306 1.00 96.94 83 ALA A CA 1
ATOM 631 C C . ALA A 1 83 ? -14.829 -4.199 22.258 1.00 96.94 83 ALA A C 1
ATOM 633 O O . ALA A 1 83 ? -15.030 -4.397 23.462 1.00 96.94 83 ALA A O 1
ATOM 634 N N . SER A 1 84 ? -14.819 -2.971 21.734 1.00 97.81 84 SER A N 1
ATOM 635 C CA . SER A 1 84 ? -15.086 -1.750 22.499 1.00 97.81 84 SER A CA 1
ATOM 636 C C . SER A 1 84 ? -16.505 -1.758 23.073 1.00 97.81 84 SER A C 1
ATOM 638 O O . SER A 1 84 ? -16.696 -1.619 24.285 1.00 97.81 84 SER A O 1
ATOM 640 N N . ALA A 1 85 ? -17.508 -2.057 22.244 1.00 97.25 85 ALA A N 1
ATOM 641 C CA . ALA A 1 85 ? -18.904 -2.141 22.666 1.00 97.25 85 ALA A CA 1
ATOM 642 C C . ALA A 1 85 ? -19.149 -3.243 23.714 1.00 97.25 85 ALA A C 1
ATOM 644 O O . ALA A 1 85 ? -19.977 -3.088 24.618 1.00 97.25 85 ALA A O 1
ATOM 645 N N . GLN A 1 86 ? -18.451 -4.378 23.618 1.00 96.88 86 GLN A N 1
ATOM 646 C CA . GLN A 1 86 ? -18.517 -5.445 24.620 1.00 96.88 86 GLN A CA 1
ATOM 647 C C . GLN A 1 86 ? -17.880 -5.028 25.948 1.00 96.88 86 GLN A C 1
ATOM 649 O O . GLN A 1 86 ? -18.520 -5.173 26.992 1.00 96.88 86 GLN A O 1
ATOM 654 N N . ASN A 1 87 ? -16.671 -4.462 25.926 1.00 95.94 87 ASN A N 1
ATOM 655 C CA . ASN A 1 87 ? -15.999 -4.003 27.143 1.00 95.94 87 ASN A CA 1
ATOM 656 C C . ASN A 1 87 ? -16.779 -2.892 27.845 1.00 95.94 87 ASN A C 1
ATOM 658 O O . ASN A 1 87 ? -16.918 -2.923 29.067 1.00 95.94 87 ASN A O 1
ATOM 662 N N . ARG A 1 88 ? -17.372 -1.966 27.084 1.00 95.12 88 ARG A N 1
ATOM 663 C CA . ARG A 1 88 ? -18.233 -0.920 27.638 1.00 95.12 88 ARG A CA 1
ATOM 664 C C . ARG A 1 88 ? -19.429 -1.508 28.388 1.00 95.12 88 ARG A C 1
ATOM 666 O O . ARG A 1 88 ? -19.720 -1.077 29.502 1.00 95.12 88 ARG A O 1
ATOM 673 N N . ARG A 1 89 ? -20.084 -2.535 27.830 1.00 96.00 89 ARG A N 1
ATOM 674 C CA . ARG A 1 89 ? -21.185 -3.252 28.504 1.00 96.00 89 ARG A CA 1
ATOM 675 C C . ARG A 1 89 ? -20.721 -3.980 29.765 1.00 96.00 89 ARG A C 1
ATOM 677 O O . ARG A 1 89 ? -21.413 -3.937 30.779 1.00 96.00 89 ARG A O 1
ATOM 684 N N . LEU A 1 90 ? -19.561 -4.634 29.726 1.00 95.19 90 LEU A N 1
ATOM 685 C CA . LEU A 1 90 ? -19.001 -5.322 30.893 1.00 95.19 90 LEU A CA 1
ATOM 686 C C . LEU A 1 90 ? -18.635 -4.343 32.014 1.00 95.19 90 LEU A C 1
ATOM 688 O O . LEU A 1 90 ? -18.943 -4.618 33.174 1.00 95.19 90 LEU A O 1
ATOM 692 N N . TYR A 1 91 ? -18.057 -3.192 31.670 1.00 94.94 91 TYR A N 1
ATOM 693 C CA . TYR A 1 91 ? -17.754 -2.124 32.618 1.00 94.94 91 TYR A CA 1
ATOM 694 C C . TYR A 1 91 ? -19.028 -1.549 33.248 1.00 94.94 91 TYR A C 1
ATOM 696 O O . TYR A 1 91 ? -19.125 -1.475 34.471 1.00 94.94 91 TYR A O 1
ATOM 704 N N . GLN A 1 92 ? -20.040 -1.221 32.436 1.00 94.12 92 GLN A N 1
ATOM 705 C CA . GLN A 1 92 ? -21.339 -0.741 32.927 1.00 94.12 92 GLN A CA 1
ATOM 706 C C . GLN A 1 92 ? -22.032 -1.764 33.838 1.00 94.12 92 GLN A C 1
ATOM 708 O O . GLN A 1 92 ? -22.703 -1.388 34.795 1.00 94.12 92 GLN A O 1
ATOM 713 N N . GLY A 1 93 ? -21.840 -3.059 33.571 1.00 95.00 93 GLY A N 1
ATOM 714 C CA . GLY A 1 93 ? -22.307 -4.152 34.422 1.00 95.00 93 GLY A CA 1
ATOM 715 C C . GLY A 1 93 ? -21.418 -4.454 35.635 1.00 95.00 93 GLY A C 1
ATOM 716 O O . GLY A 1 93 ? -21.686 -5.430 36.332 1.00 95.00 93 GLY A O 1
ATOM 717 N N . GLY A 1 94 ? -20.343 -3.692 35.869 1.00 93.06 94 GLY A N 1
ATOM 718 C CA . GLY A 1 94 ? -19.406 -3.893 36.980 1.00 93.06 94 GLY A CA 1
ATOM 719 C C . GLY A 1 94 ? -18.554 -5.165 36.884 1.00 93.06 94 GLY A C 1
ATOM 720 O O . GLY A 1 94 ? -17.967 -5.588 37.876 1.00 93.06 94 GLY A O 1
ATOM 721 N N . ARG A 1 95 ? -18.493 -5.802 35.708 1.00 90.81 95 ARG A N 1
ATOM 722 C CA . ARG A 1 95 ? -17.804 -7.087 35.484 1.00 90.81 95 ARG A CA 1
ATOM 723 C C . ARG A 1 95 ? -16.335 -6.927 35.102 1.00 90.81 95 ARG A C 1
ATOM 725 O O . ARG A 1 95 ? -15.582 -7.889 35.222 1.00 90.81 95 ARG A O 1
ATOM 732 N N . THR A 1 96 ? -15.933 -5.747 34.636 1.00 91.38 96 THR A N 1
ATOM 733 C CA . THR A 1 96 ? -14.549 -5.433 34.255 1.00 91.38 96 THR A CA 1
ATOM 734 C C . THR A 1 96 ? -14.145 -4.037 34.739 1.00 91.38 96 THR A C 1
ATOM 736 O O . THR A 1 96 ? -14.999 -3.149 34.819 1.00 91.38 96 THR A O 1
ATOM 739 N N . PRO A 1 97 ? -12.854 -3.801 35.042 1.00 92.19 97 PRO A N 1
ATOM 740 C CA . PRO A 1 97 ? -12.355 -2.471 35.384 1.00 92.19 97 PRO A CA 1
ATOM 741 C C . PRO A 1 97 ? -12.549 -1.463 34.243 1.00 92.19 97 PRO A C 1
ATOM 743 O O . PRO A 1 97 ? -12.505 -1.827 33.068 1.00 92.19 97 PRO A O 1
ATOM 746 N N . TYR A 1 98 ? -12.662 -0.175 34.586 1.00 91.50 98 TYR A N 1
ATOM 747 C CA . TYR A 1 98 ? -12.758 0.911 33.599 1.00 91.50 98 TYR A CA 1
ATOM 748 C C . TYR A 1 98 ? -11.580 0.925 32.613 1.00 91.50 98 TYR A C 1
ATOM 750 O O . TYR A 1 98 ? -11.770 1.163 31.424 1.00 91.50 98 TYR A O 1
ATOM 758 N N . LEU A 1 99 ? -10.372 0.602 33.090 1.00 94.62 99 LEU A N 1
ATOM 759 C CA . LEU A 1 99 ? -9.170 0.557 32.254 1.00 94.62 99 LEU A CA 1
ATOM 760 C C . LEU A 1 99 ? -9.303 -0.407 31.068 1.00 94.62 99 LEU A C 1
ATOM 762 O O . LEU A 1 99 ? -8.804 -0.093 29.996 1.00 94.62 99 LEU A O 1
ATOM 766 N N . SER A 1 100 ? -10.013 -1.529 31.220 1.00 92.06 100 SER A N 1
ATOM 767 C CA . SER A 1 100 ? -10.259 -2.466 30.114 1.00 92.06 100 SER A CA 1
ATOM 768 C C . SER A 1 100 ? -11.171 -1.866 29.038 1.00 92.06 100 SER A C 1
ATOM 770 O O . SER A 1 100 ? -10.969 -2.112 27.854 1.00 92.06 100 SER A O 1
ATOM 772 N N . SER A 1 101 ? -12.149 -1.042 29.433 1.00 93.56 101 SER A N 1
ATOM 773 C CA . SER A 1 101 ? -12.983 -0.287 28.487 1.00 93.56 101 SER A CA 1
ATOM 774 C C . SER A 1 101 ? -12.173 0.783 27.764 1.00 93.56 101 SER A C 1
ATOM 776 O O . SER A 1 101 ? -12.286 0.914 26.550 1.00 93.56 101 SER A O 1
ATOM 778 N N . LEU A 1 102 ? -11.331 1.518 28.495 1.00 95.69 102 LEU A N 1
ATOM 779 C CA . LEU A 1 102 ? -10.497 2.571 27.921 1.00 95.69 102 LEU A CA 1
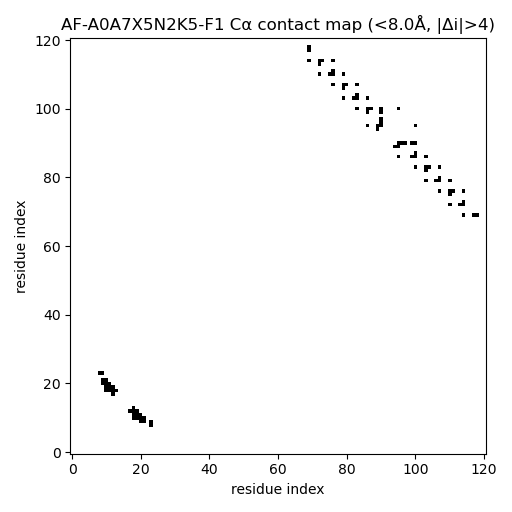ATOM 780 C C . LEU A 1 102 ? -9.456 2.015 26.940 1.00 95.69 102 LEU A C 1
ATOM 782 O O . LEU A 1 102 ? -9.214 2.615 25.897 1.00 95.69 102 LEU A O 1
ATOM 786 N N . ASP A 1 103 ? -8.855 0.867 27.253 1.00 96.25 103 ASP A N 1
ATOM 787 C CA . ASP A 1 103 ? -7.911 0.199 26.355 1.00 96.25 103 ASP A CA 1
ATOM 788 C C . ASP A 1 103 ? -8.598 -0.243 25.054 1.00 96.25 103 ASP A C 1
ATOM 790 O O . ASP A 1 103 ? -8.108 0.050 23.967 1.00 96.25 103 ASP A O 1
ATOM 794 N N . ALA A 1 104 ? -9.801 -0.821 25.145 1.00 95.88 104 ALA A N 1
ATOM 795 C CA . ALA A 1 104 ? -10.580 -1.198 23.966 1.00 95.88 104 ALA A CA 1
ATOM 796 C C . ALA A 1 104 ? -10.996 0.017 23.110 1.00 95.88 104 ALA A C 1
ATOM 798 O O . ALA A 1 104 ? -10.959 -0.048 21.882 1.00 95.88 104 ALA A O 1
ATOM 799 N N . GLU A 1 105 ? -11.355 1.144 23.733 1.00 96.38 105 GLU A N 1
ATOM 800 C CA . GLU A 1 105 ? -11.613 2.412 23.031 1.00 96.38 105 GLU A CA 1
ATOM 801 C C . GLU A 1 105 ? -10.358 2.961 22.347 1.00 96.38 105 GLU A C 1
ATOM 803 O O . GLU A 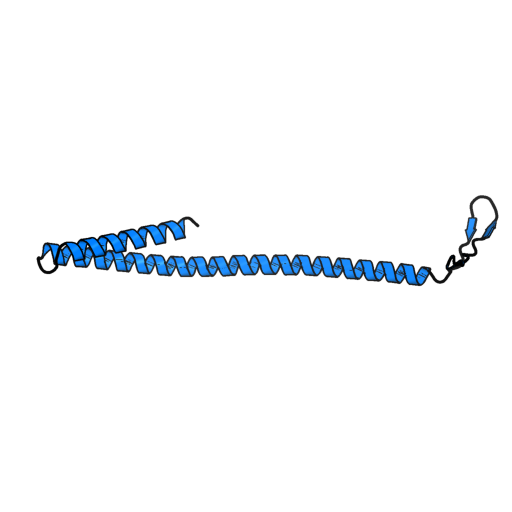1 105 ? -10.425 3.421 21.207 1.00 96.38 105 GLU A O 1
ATOM 808 N N . ARG A 1 106 ? -9.196 2.862 23.000 1.00 97.69 106 ARG A N 1
ATOM 809 C CA . ARG A 1 106 ? -7.914 3.241 22.401 1.00 97.69 106 ARG A CA 1
ATOM 810 C C . ARG A 1 106 ? -7.579 2.369 21.190 1.00 97.69 106 ARG A C 1
ATOM 812 O O . ARG A 1 106 ? -7.107 2.896 20.183 1.00 97.69 106 ARG A O 1
ATOM 819 N N . THR A 1 107 ? -7.808 1.059 21.271 1.00 97.38 107 THR A N 1
ATOM 820 C CA . THR A 1 107 ? -7.604 0.140 20.144 1.00 97.38 107 THR A CA 1
ATOM 821 C C . THR A 1 107 ? -8.522 0.480 18.975 1.00 97.38 107 THR A C 1
ATOM 823 O O . THR A 1 107 ? -8.036 0.551 17.848 1.00 97.38 107 THR A O 1
ATOM 826 N N . LEU A 1 108 ? -9.806 0.754 19.232 1.00 98.00 108 LEU A N 1
ATOM 827 C CA . LEU A 1 108 ? -10.750 1.198 18.202 1.00 98.00 108 LEU A CA 1
ATOM 828 C C . LEU A 1 108 ? -10.280 2.491 17.530 1.00 98.00 108 LEU A C 1
ATOM 830 O O . LEU A 1 108 ? -10.128 2.516 16.314 1.00 98.00 108 LEU A O 1
ATOM 834 N N . ALA A 1 109 ? -9.927 3.516 18.310 1.00 98.06 109 ALA A N 1
ATOM 835 C CA . ALA A 1 109 ? -9.419 4.771 17.757 1.00 98.06 109 ALA A CA 1
ATOM 836 C C . ALA A 1 109 ? -8.157 4.563 16.899 1.00 98.06 109 ALA A C 1
ATOM 838 O O . ALA A 1 109 ? -7.988 5.195 15.857 1.00 98.06 109 ALA A O 1
ATOM 839 N N . SER A 1 110 ? -7.264 3.654 17.305 1.00 98.06 110 SER A N 1
ATOM 840 C CA . SER A 1 110 ? -6.090 3.292 16.504 1.00 98.06 110 SER A CA 1
ATOM 841 C C . SER A 1 110 ? -6.459 2.586 15.196 1.00 98.06 110 SER A C 1
ATOM 843 O O . SER A 1 110 ? -5.812 2.833 14.175 1.00 98.06 110 SER A O 1
ATOM 845 N N . ALA A 1 111 ? -7.465 1.710 15.213 1.00 97.94 111 ALA A N 1
ATOM 846 C CA . ALA A 1 111 ? -7.956 1.032 14.016 1.00 97.94 111 ALA A CA 1
ATOM 847 C C . ALA A 1 111 ? -8.620 2.024 13.048 1.00 97.94 111 ALA A C 1
ATOM 849 O O . ALA A 1 111 ? -8.285 2.016 11.865 1.00 97.94 111 ALA A O 1
ATOM 850 N N . ASP A 1 112 ? -9.448 2.938 13.560 1.00 98.06 112 ASP A N 1
ATOM 851 C CA . ASP A 1 112 ? -10.086 4.006 12.780 1.00 98.06 112 ASP A CA 1
ATOM 852 C C . ASP A 1 112 ? -9.044 4.900 12.098 1.00 98.06 112 ASP A C 1
ATOM 854 O O . ASP A 1 112 ? -9.119 5.136 10.893 1.00 98.06 112 ASP A O 1
ATOM 858 N N . MET A 1 113 ? -8.019 5.347 12.837 1.00 98.00 113 MET A N 1
ATOM 859 C CA . MET A 1 113 ? -6.917 6.128 12.261 1.00 98.00 113 MET A CA 1
ATOM 860 C C . MET A 1 113 ? -6.166 5.350 11.175 1.00 98.00 113 MET A C 1
ATOM 862 O O . MET A 1 113 ? -5.788 5.919 10.152 1.00 98.00 113 MET A O 1
ATOM 866 N N . THR A 1 114 ? -5.934 4.051 11.381 1.00 97.25 114 THR A N 1
ATOM 867 C CA . THR A 1 114 ? -5.215 3.216 10.407 1.00 97.25 114 THR A CA 1
ATOM 868 C C . THR A 1 114 ? -6.028 3.031 9.128 1.00 97.25 114 THR A C 1
ATOM 870 O O . THR A 1 114 ? -5.472 3.144 8.037 1.00 97.25 114 THR A O 1
ATOM 873 N N . LEU A 1 115 ? -7.335 2.792 9.254 1.00 97.50 115 LEU A N 1
ATOM 874 C CA . LEU A 1 115 ? -8.247 2.668 8.122 1.00 97.50 115 LEU A CA 1
ATOM 875 C C . LEU A 1 115 ? -8.381 3.994 7.362 1.00 97.50 115 LEU A C 1
ATOM 877 O O . LEU A 1 115 ? -8.230 4.007 6.145 1.00 97.50 115 LEU A O 1
ATOM 881 N N . ALA A 1 116 ? -8.566 5.113 8.065 1.00 96.94 116 ALA A N 1
ATOM 882 C CA . ALA A 1 116 ? -8.650 6.436 7.447 1.00 96.94 116 ALA A CA 1
ATOM 883 C C . ALA A 1 116 ? -7.373 6.791 6.665 1.00 96.94 116 ALA A C 1
ATOM 885 O O . ALA A 1 116 ? -7.445 7.283 5.540 1.00 96.94 116 ALA A O 1
ATOM 886 N N . ASN A 1 117 ? -6.198 6.481 7.220 1.00 96.19 117 ASN A N 1
ATOM 887 C CA . ASN A 1 117 ? -4.922 6.683 6.531 1.00 96.19 117 ASN A CA 1
ATOM 888 C C . ASN A 1 117 ? -4.756 5.783 5.298 1.00 96.19 117 ASN A C 1
ATOM 890 O O . ASN A 1 117 ? -4.044 6.164 4.373 1.00 96.19 117 ASN A O 1
ATOM 894 N N . ALA A 1 118 ? -5.359 4.591 5.290 1.00 94.44 118 ALA A N 1
ATOM 895 C CA . ALA A 1 118 ? -5.346 3.700 4.132 1.00 94.44 118 ALA A CA 1
ATOM 896 C C . ALA A 1 118 ? -6.337 4.148 3.047 1.00 94.44 118 ALA A C 1
ATOM 898 O O . ALA A 1 118 ? -6.029 4.023 1.872 1.00 94.44 118 ALA A O 1
ATOM 899 N N . GLN A 1 119 ? -7.487 4.711 3.429 1.00 93.44 119 GLN A N 1
ATOM 900 C CA . GLN A 1 119 ? -8.484 5.263 2.501 1.00 93.44 119 GLN A CA 1
ATOM 901 C C . GLN A 1 119 ? -8.052 6.585 1.851 1.00 93.44 119 GLN A C 1
ATOM 903 O O . GLN A 1 119 ? -8.565 6.943 0.796 1.00 93.44 119 GLN A O 1
ATOM 908 N N . ALA A 1 120 ? -7.160 7.336 2.501 1.00 92.12 120 ALA A N 1
ATOM 909 C CA . ALA A 1 120 ? -6.656 8.616 2.004 1.00 92.12 120 ALA A CA 1
ATOM 910 C C . ALA A 1 120 ? -5.490 8.492 1.002 1.00 92.12 120 ALA A C 1
ATOM 912 O O . ALA A 1 120 ? -5.072 9.512 0.450 1.00 92.12 120 ALA A O 1
ATOM 913 N N . GLN A 1 121 ? -4.940 7.286 0.821 1.00 75.69 121 GLN A N 1
ATOM 914 C CA . GLN A 1 121 ? -3.893 6.976 -0.163 1.00 75.69 121 GLN A CA 1
ATOM 915 C C . GLN A 1 121 ? -4.513 6.638 -1.518 1.00 75.69 121 GLN A C 1
ATOM 917 O O . GLN A 1 121 ? -3.911 7.057 -2.532 1.00 75.69 121 GLN A O 1
#

Foldseek 3Di:
DDDDDDPPQDWDDDDDDDIDGDDDPCVVVVVVVVVVVVVVVVVVVVVVVVVVVVVVVVVVVVVVVLVVVLVVLVVQLVVLVVLLVVVVVCVVVVNDDPVSNVVSVVSNVVSVVVNVVSVVD

Secondary structure (DSSP, 8-state):
----------EEE-STT-EEE---THHHHHHHHHHHHHHHHHHHHHHHHHHHHHHHHHHHHHHHHHHHHHHHHHHHHHHHHHHHHHHHHHHHTTSS-HHHHHHHHHHHHHHHHHHHHHHT-

Radius of gyration: 38.13 Å; Cα contacts (8 Å, |Δi|>4): 50; chains: 1; bounding box: 79×28×103 Å

InterPro domains:
  IPR003423 Outer membrane efflux protein [PF02321] (7-121)
  IPR010131 Multidrug resistance outer membrane protein MdtP/Nodulation protein T-like [PTHR30203] (4-120)

Nearest PDB structures (foldseek):
  5c21-assembly1_A  TM=9.703E-01  e=2.132E+00  Escherichia coli
  5c22-assembly4_D  TM=9.677E-01  e=2.981E+00  Escherichia coli
  5c22-assembly3_C  TM=9.716E-01  e=2.981E+00  Escherichia coli
  5c21-assembly1_B  TM=7.981E-01  e=2.132E+00  Escherichia coli
  4tko-assembly1_B  TM=6.283E-01  e=9.536E-01  Aquifex aeolicus VF5